Protein AF-A0A521RZY4-F1 (afdb_monomer_lite)

Secondary structure (DSSP, 8-state):
--EEEE--TTS-HHHHHHHHHHHHHTT---EEEE-----------

pLDDT: mean 81.89, std 10.32, range [58.22, 94.0]

Foldseek 3Di:
DEEEAEDEPVDDPVNVVVVVVVCVVVVNPHYHYDYDPDPPPPPPD

Structure (mmCIF, N/CA/C/O backbone):
data_AF-A0A521RZY4-F1
#
_entry.id   AF-A0A521RZY4-F1
#
loop_
_atom_site.group_PDB
_atom_site.id
_atom_site.type_symbol
_atom_site.label_atom_id
_atom_site.label_alt_id
_atom_site.label_comp_id
_atom_site.label_asym_id
_atom_site.label_entity_id
_atom_site.label_seq_id
_atom_site.pdbx_PDB_ins_code
_atom_site.Cartn_x
_atom_site.Cartn_y
_atom_site.Cartn_z
_atom_site.occupancy
_atom_site.B_iso_or_equiv
_atom_site.auth_seq_id
_atom_site.auth_comp_id
_atom_site.auth_asym_id
_atom_site.auth_atom_id
_atom_site.pdbx_PDB_model_num
ATOM 1 N N . VAL A 1 1 ? -4.938 -6.307 15.316 1.00 71.06 1 VAL A N 1
ATOM 2 C CA . VAL A 1 1 ? -4.426 -7.188 14.242 1.00 71.06 1 VAL A CA 1
ATOM 3 C C . VAL A 1 1 ? -3.333 -6.428 13.519 1.00 71.06 1 VAL A C 1
ATOM 5 O O . VAL A 1 1 ? -3.554 -5.263 13.214 1.00 71.06 1 VAL A O 1
ATOM 8 N N . SER A 1 2 ? -2.165 -7.035 13.325 1.00 74.88 2 SER A N 1
ATOM 9 C CA . SER A 1 2 ? -1.045 -6.416 12.608 1.00 74.88 2 SER A CA 1
ATOM 10 C C . SER A 1 2 ? -0.853 -7.175 11.303 1.00 74.88 2 SER A C 1
ATOM 12 O O . SER A 1 2 ? -0.612 -8.380 11.344 1.00 74.88 2 SER A O 1
ATOM 14 N N . ILE A 1 3 ? -1.010 -6.494 10.166 1.00 84.19 3 ILE A N 1
ATOM 15 C CA . ILE A 1 3 ? -0.804 -7.089 8.842 1.00 84.19 3 ILE A CA 1
ATOM 16 C C . ILE A 1 3 ? 0.537 -6.623 8.290 1.00 84.19 3 ILE A C 1
ATOM 18 O O . ILE A 1 3 ? 0.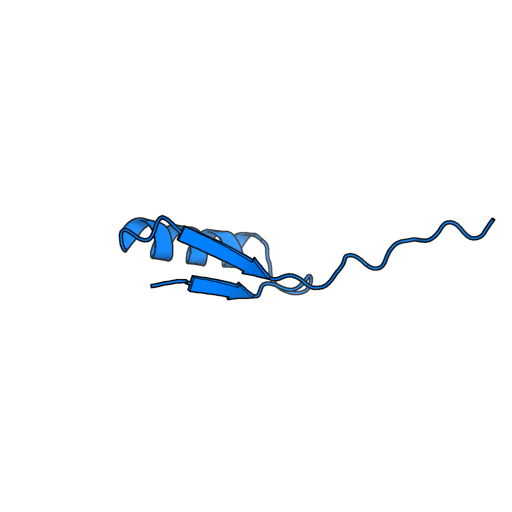882 -5.443 8.379 1.00 84.19 3 ILE A O 1
ATOM 22 N N . TYR A 1 4 ? 1.269 -7.567 7.702 1.00 85.81 4 TYR A N 1
ATOM 23 C CA . TYR A 1 4 ? 2.517 -7.304 7.008 1.00 85.81 4 TYR A CA 1
ATOM 24 C C . TYR A 1 4 ? 2.393 -7.725 5.547 1.00 85.81 4 TYR A C 1
ATOM 26 O O . TYR A 1 4 ? 2.082 -8.879 5.260 1.00 85.81 4 TYR A O 1
ATOM 34 N N . LEU A 1 5 ? 2.640 -6.792 4.630 1.00 85.38 5 LEU A N 1
ATOM 35 C CA . LEU A 1 5 ? 2.707 -7.066 3.201 1.00 85.38 5 LEU A CA 1
ATOM 36 C C . LEU A 1 5 ? 4.164 -7.310 2.816 1.00 85.38 5 LEU A C 1
ATOM 38 O O . LEU A 1 5 ? 4.969 -6.378 2.822 1.00 85.38 5 LEU A O 1
ATOM 42 N N . ARG A 1 6 ? 4.508 -8.561 2.494 1.00 83.06 6 ARG A N 1
ATOM 43 C CA . ARG A 1 6 ? 5.809 -8.883 1.904 1.00 83.06 6 ARG A CA 1
ATOM 44 C C . ARG A 1 6 ? 5.738 -8.645 0.400 1.00 83.06 6 ARG A C 1
ATOM 46 O O . ARG A 1 6 ? 4.962 -9.308 -0.281 1.00 83.06 6 ARG A O 1
ATOM 53 N N . ALA A 1 7 ? 6.541 -7.715 -0.098 1.00 83.94 7 ALA A N 1
ATOM 54 C CA . ALA A 1 7 ? 6.677 -7.446 -1.523 1.00 83.94 7 ALA A CA 1
ATOM 55 C C . ALA A 1 7 ? 8.166 -7.381 -1.865 1.00 83.94 7 ALA A C 1
ATOM 57 O O . ALA A 1 7 ? 8.913 -6.627 -1.245 1.00 83.94 7 ALA A O 1
ATOM 58 N N . ASP A 1 8 ? 8.588 -8.194 -2.824 1.00 79.50 8 ASP A N 1
ATOM 59 C CA . ASP A 1 8 ? 9.954 -8.188 -3.346 1.00 79.50 8 ASP A CA 1
ATOM 60 C C . ASP A 1 8 ? 10.001 -7.472 -4.707 1.00 79.50 8 ASP A C 1
ATOM 62 O O . ASP A 1 8 ? 8.962 -7.186 -5.303 1.00 79.50 8 ASP A O 1
ATOM 66 N N . ARG A 1 9 ? 11.199 -7.171 -5.208 1.00 77.12 9 ARG A N 1
ATOM 67 C CA . ARG A 1 9 ? 11.475 -6.463 -6.465 1.00 77.12 9 ARG A CA 1
ATOM 68 C C . ARG A 1 9 ? 10.839 -7.111 -7.690 1.00 77.12 9 ARG A C 1
ATOM 70 O O . ARG A 1 9 ? 10.519 -6.407 -8.641 1.00 77.12 9 ARG A O 1
ATOM 77 N N . GLU A 1 10 ? 10.667 -8.429 -7.676 1.00 83.94 10 GLU A N 1
ATOM 78 C CA . GLU A 1 10 ? 10.029 -9.168 -8.770 1.00 83.94 10 GLU A CA 1
ATOM 79 C C . GLU A 1 10 ? 8.511 -8.942 -8.828 1.00 83.94 10 GLU A C 1
ATOM 81 O O . GLU A 1 10 ? 7.876 -9.217 -9.845 1.00 83.94 10 GLU A O 1
ATOM 86 N N . VAL A 1 11 ? 7.912 -8.422 -7.750 1.00 88.00 11 VAL A N 1
ATOM 87 C CA . VAL A 1 11 ? 6.472 -8.187 -7.667 1.00 88.00 11 VAL A CA 1
ATOM 88 C C . VAL A 1 11 ? 6.125 -6.862 -8.352 1.00 88.00 11 VAL A C 1
ATOM 90 O O . VAL A 1 11 ? 6.597 -5.802 -7.928 1.00 88.00 11 VAL A O 1
ATOM 93 N N . PRO A 1 12 ? 5.246 -6.866 -9.372 1.00 89.75 12 PRO A N 1
ATOM 94 C CA . PRO A 1 12 ? 4.823 -5.639 -10.029 1.00 89.75 12 PRO A CA 1
ATOM 95 C C . PRO A 1 12 ? 4.144 -4.676 -9.055 1.00 89.75 12 PRO A C 1
ATOM 97 O O . PRO A 1 12 ? 3.275 -5.059 -8.268 1.00 89.75 12 PRO A O 1
ATOM 100 N N . TYR A 1 13 ? 4.466 -3.389 -9.182 1.00 86.62 13 TYR A N 1
ATOM 101 C CA . TYR A 1 13 ? 3.880 -2.332 -8.356 1.00 86.62 13 TYR A CA 1
ATOM 102 C C . TYR A 1 13 ? 2.341 -2.358 -8.353 1.00 86.62 13 TYR A C 1
ATOM 104 O O . TYR A 1 13 ? 1.718 -2.235 -7.300 1.00 86.62 13 TYR A O 1
ATOM 112 N N . GLY A 1 14 ? 1.719 -2.586 -9.516 1.00 91.06 14 GLY A N 1
ATOM 113 C CA . GLY A 1 14 ? 0.259 -2.662 -9.635 1.00 91.06 14 GLY A CA 1
ATOM 114 C C . GLY A 1 14 ? -0.362 -3.754 -8.759 1.00 91.06 14 GLY A C 1
ATOM 115 O O . GLY A 1 14 ? -1.394 -3.521 -8.134 1.00 91.06 14 GLY A O 1
ATOM 116 N N . THR A 1 15 ? 0.298 -4.907 -8.636 1.00 91.50 15 THR A N 1
ATOM 117 C CA . THR A 1 15 ? -0.135 -6.001 -7.758 1.00 91.50 15 THR A CA 1
ATOM 118 C C . THR A 1 15 ? -0.088 -5.581 -6.290 1.00 91.50 15 THR A C 1
ATOM 120 O O . THR A 1 15 ? -1.038 -5.823 -5.549 1.00 91.50 15 THR A O 1
ATOM 123 N N . VAL A 1 16 ? 0.976 -4.887 -5.873 1.00 90.25 16 VAL A N 1
ATOM 124 C CA . VAL A 1 16 ? 1.097 -4.359 -4.505 1.00 90.25 16 VAL A CA 1
ATOM 125 C C . VAL A 1 16 ? -0.048 -3.387 -4.208 1.00 90.25 16 VAL A C 1
ATOM 127 O O . VAL A 1 16 ? -0.720 -3.520 -3.189 1.00 90.25 16 VAL A O 1
ATOM 130 N N . VAL A 1 17 ? -0.333 -2.451 -5.118 1.00 91.31 17 VAL A N 1
ATOM 131 C CA . VAL A 1 17 ? -1.398 -1.449 -4.939 1.00 91.31 17 VAL A CA 1
ATOM 132 C C . VAL A 1 17 ? -2.791 -2.079 -4.867 1.00 91.31 17 VAL A C 1
ATOM 134 O O . VAL A 1 17 ? -3.605 -1.647 -4.052 1.00 91.31 17 VAL A O 1
ATOM 137 N N . GLN A 1 18 ? -3.071 -3.119 -5.655 1.00 94.00 18 GLN A N 1
ATOM 138 C CA . GLN A 1 18 ? -4.347 -3.844 -5.584 1.00 94.00 18 GLN A CA 1
ATOM 139 C C . GLN A 1 18 ? -4.569 -4.479 -4.206 1.00 94.00 18 GLN A C 1
ATOM 141 O O . GLN A 1 18 ? -5.655 -4.374 -3.636 1.00 94.00 18 GLN A O 1
ATOM 146 N N . VAL A 1 19 ? -3.528 -5.091 -3.638 1.00 91.62 19 VAL A N 1
ATOM 147 C CA . VAL A 1 19 ? -3.597 -5.676 -2.293 1.00 91.62 19 VAL A CA 1
ATOM 148 C C . VAL A 1 19 ? -3.772 -4.584 -1.234 1.00 91.62 19 VAL A C 1
ATOM 150 O O . VAL A 1 19 ? -4.588 -4.736 -0.326 1.00 91.62 19 VAL A O 1
ATOM 153 N N . MET A 1 20 ? -3.080 -3.449 -1.376 1.00 89.50 20 MET A N 1
ATOM 154 C CA . MET A 1 20 ? -3.258 -2.287 -0.494 1.00 89.50 20 MET A CA 1
ATOM 155 C C . MET A 1 20 ? -4.698 -1.749 -0.510 1.00 89.50 20 MET A C 1
ATOM 157 O O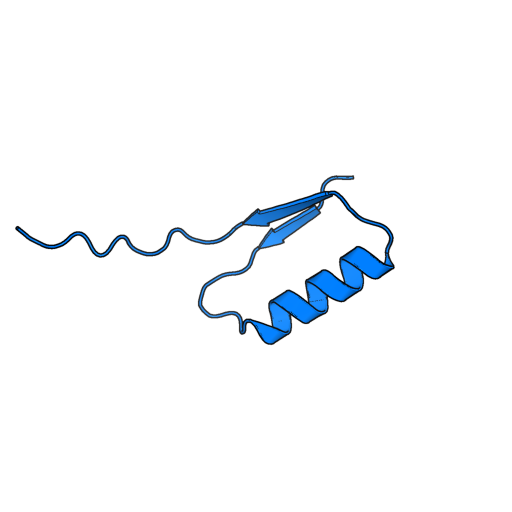 . MET A 1 20 ? -5.212 -1.372 0.542 1.00 89.50 20 MET A O 1
ATOM 161 N N . ASP A 1 21 ? -5.354 -1.709 -1.676 1.00 93.38 21 ASP A N 1
ATOM 162 C CA . ASP A 1 21 ? -6.750 -1.263 -1.811 1.00 93.38 21 ASP A CA 1
ATOM 163 C C . ASP A 1 21 ? 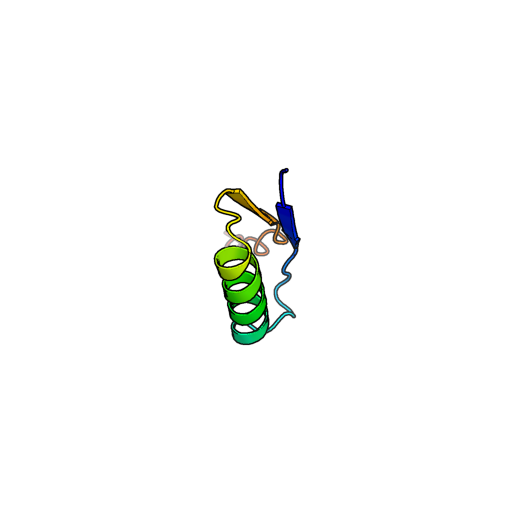-7.716 -2.201 -1.072 1.00 93.38 21 ASP A C 1
ATOM 165 O O . ASP A 1 21 ? -8.559 -1.751 -0.297 1.00 93.38 21 ASP A O 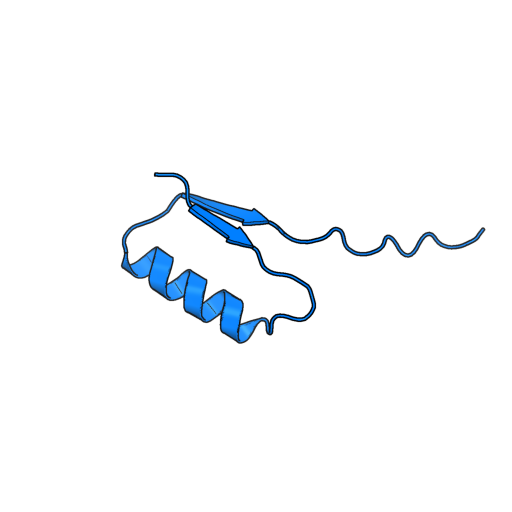1
ATOM 169 N N . LEU A 1 22 ? -7.537 -3.516 -1.230 1.00 92.75 22 LEU A N 1
ATOM 170 C CA . LEU A 1 22 ? -8.304 -4.537 -0.508 1.00 92.75 22 LEU A CA 1
ATOM 171 C C . LEU A 1 22 ? -8.178 -4.396 1.014 1.00 92.75 22 LEU A C 1
ATOM 173 O O . LEU A 1 22 ? -9.182 -4.433 1.725 1.00 92.75 22 LEU A O 1
ATOM 177 N N . ILE A 1 23 ? -6.958 -4.188 1.513 1.00 90.38 23 ILE A N 1
ATOM 178 C CA . ILE A 1 23 ? -6.688 -4.025 2.949 1.00 90.38 23 ILE A CA 1
ATOM 179 C C . ILE A 1 23 ? -7.364 -2.759 3.493 1.00 90.38 23 ILE A C 1
ATOM 181 O O . ILE A 1 23 ? -7.992 -2.802 4.552 1.00 90.38 23 ILE A O 1
ATOM 185 N N . LYS A 1 24 ? -7.312 -1.648 2.746 1.00 88.69 24 LYS A N 1
ATOM 186 C CA . LYS A 1 24 ? -8.002 -0.404 3.119 1.00 88.69 24 LYS A CA 1
ATOM 187 C C . LYS A 1 24 ? -9.520 -0.572 3.154 1.00 88.69 24 LYS A C 1
ATOM 189 O O . LYS A 1 24 ? -10.155 -0.134 4.108 1.00 88.69 24 LYS A O 1
ATOM 194 N N . ARG A 1 25 ? -10.112 -1.241 2.158 1.00 93.12 25 ARG A N 1
ATOM 195 C CA . ARG A 1 25 ? -11.562 -1.527 2.124 1.00 93.12 25 ARG A CA 1
ATOM 196 C C . ARG A 1 25 ? -12.019 -2.409 3.284 1.00 93.12 25 ARG A C 1
ATOM 198 O O . ARG A 1 25 ? -13.164 -2.298 3.709 1.00 93.12 25 ARG A O 1
ATOM 205 N N . ALA A 1 26 ? -11.129 -3.248 3.809 1.00 92.19 26 ALA A N 1
ATOM 206 C CA . ALA A 1 26 ? -11.378 -4.058 4.996 1.00 92.19 26 ALA A CA 1
ATOM 207 C C . ALA A 1 26 ? -11.288 -3.266 6.322 1.00 92.19 26 ALA A C 1
ATOM 209 O O . ALA A 1 26 ? -11.475 -3.854 7.385 1.00 92.19 26 ALA A O 1
ATOM 210 N N . GLY A 1 27 ? -11.007 -1.955 6.282 1.00 92.00 27 GLY A N 1
ATOM 211 C CA . GLY A 1 27 ? -10.907 -1.098 7.470 1.00 92.00 27 GLY A CA 1
ATOM 212 C C . GLY A 1 27 ? -9.614 -1.296 8.265 1.00 92.00 27 GLY A C 1
ATOM 213 O O . GLY A 1 27 ? -9.595 -1.102 9.480 1.00 92.00 27 GLY A O 1
ATOM 214 N N . ILE A 1 28 ? -8.543 -1.749 7.607 1.00 87.94 28 ILE A N 1
ATOM 215 C CA . ILE A 1 28 ? -7.263 -2.039 8.255 1.00 87.94 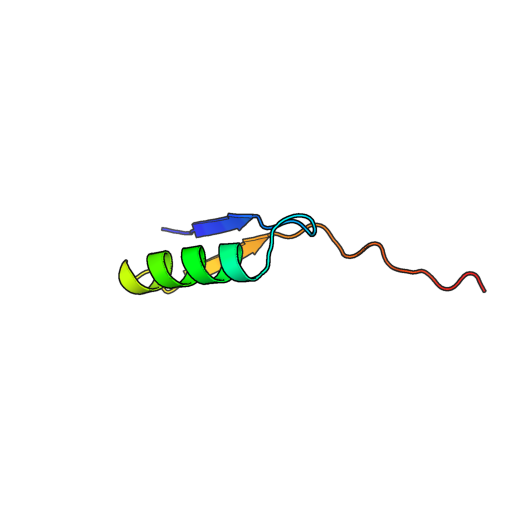28 ILE A CA 1
ATOM 216 C C . ILE A 1 28 ? -6.282 -0.904 7.970 1.00 87.94 28 ILE A C 1
ATOM 218 O O . ILE A 1 28 ? -5.677 -0.830 6.902 1.00 87.94 28 ILE A O 1
ATOM 222 N N . ASP A 1 29 ? -6.086 -0.050 8.973 1.00 79.06 29 ASP A N 1
ATOM 223 C CA . ASP A 1 29 ? -5.250 1.152 8.844 1.00 79.06 29 ASP A CA 1
ATOM 224 C C . ASP A 1 29 ? -3.769 0.904 9.166 1.00 79.06 29 ASP A C 1
ATOM 226 O O . ASP A 1 29 ? -2.891 1.671 8.769 1.00 79.06 29 ASP A O 1
ATOM 230 N N . LYS A 1 30 ? -3.467 -0.169 9.910 1.00 79.81 30 LYS A N 1
ATOM 231 C CA . LYS A 1 30 ? -2.104 -0.508 10.340 1.00 79.81 30 LYS A CA 1
ATOM 232 C C . LYS A 1 30 ? -1.523 -1.615 9.471 1.00 79.81 30 LYS A C 1
ATOM 234 O O . LYS A 1 30 ? -1.796 -2.796 9.693 1.00 79.81 30 LYS A O 1
ATOM 239 N N . LEU A 1 31 ? -0.675 -1.212 8.531 1.00 84.19 31 LEU A N 1
ATOM 240 C CA . LEU A 1 31 ? 0.076 -2.103 7.659 1.00 84.19 31 LEU A CA 1
ATOM 241 C C . LEU A 1 31 ? 1.581 -1.849 7.778 1.00 84.19 31 LEU A C 1
ATOM 243 O O . LEU A 1 31 ? 2.038 -0.720 7.606 1.00 84.19 31 LEU A O 1
ATOM 247 N N . GLY A 1 32 ? 2.351 -2.911 8.007 1.00 85.56 32 GLY A N 1
ATOM 248 C CA . GLY A 1 32 ? 3.793 -2.911 7.772 1.00 85.56 32 GLY A CA 1
ATOM 249 C C . GLY A 1 32 ? 4.111 -3.447 6.377 1.00 85.56 32 GLY A C 1
ATOM 250 O O . GLY A 1 32 ? 3.540 -4.449 5.960 1.00 85.56 32 GLY A O 1
ATOM 251 N N . ILE A 1 33 ? 5.033 -2.821 5.652 1.00 86.81 33 ILE A N 1
ATOM 252 C CA . ILE A 1 33 ? 5.559 -3.378 4.399 1.00 86.81 33 ILE A CA 1
ATOM 253 C C . ILE A 1 33 ? 6.935 -3.968 4.696 1.00 86.81 33 ILE A C 1
ATOM 255 O O . ILE A 1 33 ? 7.758 -3.329 5.350 1.00 86.81 33 ILE A O 1
ATOM 259 N N . VAL A 1 34 ? 7.168 -5.195 4.238 1.00 86.38 34 VAL A N 1
ATOM 260 C CA . VAL A 1 34 ? 8.449 -5.890 4.368 1.00 86.38 34 VAL A CA 1
ATOM 261 C C . VAL A 1 34 ? 8.990 -6.121 2.967 1.00 86.38 34 VAL A C 1
ATOM 263 O O . VAL A 1 34 ? 8.379 -6.838 2.177 1.00 86.38 34 VAL A O 1
ATOM 266 N N . THR A 1 35 ? 10.130 -5.516 2.665 1.00 83.25 35 THR A N 1
ATOM 267 C CA . THR A 1 35 ? 10.821 -5.685 1.385 1.00 83.25 35 THR A CA 1
ATOM 268 C C . THR A 1 35 ? 12.231 -6.189 1.627 1.00 83.25 35 THR A C 1
ATOM 270 O O . THR A 1 35 ? 12.808 -5.955 2.694 1.00 83.25 35 THR A O 1
ATOM 273 N N . GLU A 1 36 ? 12.813 -6.846 0.629 1.00 79.81 36 GLU A N 1
ATOM 274 C CA . GLU A 1 36 ? 14.252 -7.079 0.641 1.00 79.81 36 GLU A CA 1
ATOM 275 C C . GLU A 1 36 ? 14.996 -5.736 0.535 1.00 79.81 36 GLU A C 1
ATOM 277 O O . GLU A 1 36 ? 14.504 -4.798 -0.112 1.00 79.81 36 GLU A O 1
ATOM 282 N N . PRO A 1 37 ? 16.152 -5.580 1.205 1.00 72.00 37 PRO A N 1
ATOM 283 C CA . PRO A 1 37 ? 16.951 -4.375 1.073 1.00 72.00 37 PRO A CA 1
ATOM 284 C C . PRO A 1 37 ? 17.332 -4.190 -0.391 1.00 72.00 37 PRO A C 1
ATOM 286 O O . PRO A 1 37 ? 17.764 -5.129 -1.064 1.00 72.00 37 PRO A O 1
ATOM 289 N N . LEU A 1 38 ? 17.207 -2.957 -0.889 1.00 67.62 38 LEU A N 1
ATOM 290 C CA . LEU A 1 38 ? 17.787 -2.640 -2.181 1.00 67.62 38 LEU A CA 1
ATOM 291 C C . LEU A 1 38 ? 19.281 -2.964 -2.064 1.00 67.62 38 LEU A C 1
ATOM 293 O O . LEU A 1 38 ? 19.927 -2.347 -1.219 1.00 67.62 38 LEU A O 1
ATOM 297 N N . GLN A 1 39 ? 19.802 -3.946 -2.823 1.00 65.31 39 GLN A N 1
ATOM 298 C CA . GLN A 1 39 ? 21.248 -4.180 -2.928 1.00 65.31 39 GLN A CA 1
ATOM 299 C C . GLN A 1 39 ? 21.901 -2.807 -3.032 1.00 65.31 39 GLN A C 1
ATOM 301 O O . GLN A 1 39 ? 21.651 -2.073 -3.990 1.00 65.31 39 GLN A O 1
ATOM 306 N N . LYS A 1 40 ? 22.598 -2.422 -1.962 1.00 58.22 40 LYS A N 1
ATOM 307 C CA . LYS A 1 40 ? 23.263 -1.135 -1.862 1.00 58.22 40 LYS A CA 1
ATOM 308 C C . LYS A 1 40 ? 24.308 -1.196 -2.956 1.00 58.22 40 LYS A C 1
ATOM 310 O O . LYS A 1 40 ? 25.270 -1.950 -2.814 1.00 58.22 40 LYS A O 1
ATOM 315 N N . ASP A 1 41 ? 24.081 -0.467 -4.040 1.00 60.50 41 ASP A N 1
ATOM 316 C CA . ASP A 1 41 ? 25.109 -0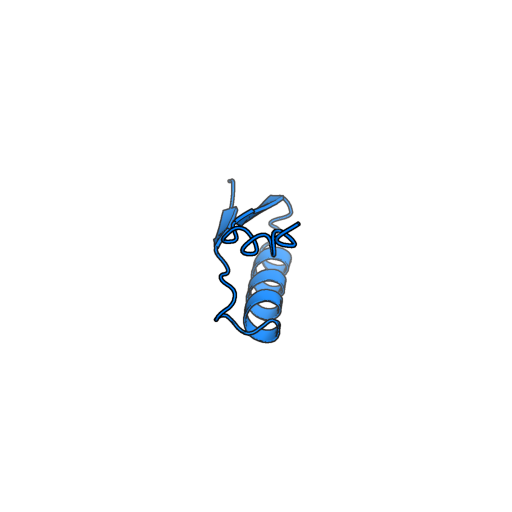.182 -5.025 1.00 60.50 41 ASP A CA 1
ATOM 317 C C . ASP A 1 41 ? 26.176 0.600 -4.254 1.00 60.50 41 ASP A C 1
ATOM 319 O O . ASP A 1 41 ? 26.062 1.802 -4.014 1.00 60.50 41 ASP A O 1
ATOM 323 N N . SER A 1 42 ? 27.096 -0.140 -3.640 1.00 61.22 42 SER A N 1
ATOM 324 C CA . SER A 1 42 ? 28.221 0.419 -2.918 1.00 61.22 42 SER A CA 1
ATOM 325 C C . SER A 1 42 ? 29.143 0.873 -4.031 1.00 61.22 42 SER A C 1
ATOM 327 O O . SER A 1 42 ? 29.671 0.007 -4.735 1.00 61.22 42 SER A O 1
ATOM 329 N N . PRO A 1 43 ? 29.300 2.190 -4.264 1.00 64.38 43 PRO A N 1
ATOM 330 C CA . PRO A 1 43 ? 30.223 2.638 -5.280 1.00 64.38 43 PRO A CA 1
ATOM 331 C C . PRO A 1 43 ? 31.583 2.126 -4.831 1.00 64.38 43 PRO A C 1
ATOM 333 O O . PRO A 1 43 ? 32.073 2.496 -3.767 1.00 64.38 43 PRO A O 1
ATOM 336 N N . SER A 1 44 ? 32.139 1.207 -5.611 1.00 64.88 44 SER A N 1
ATOM 337 C CA . SER A 1 44 ? 33.509 0.755 -5.436 1.00 64.88 44 SER A CA 1
ATOM 338 C C . SER A 1 44 ? 34.401 1.981 -5.637 1.00 64.88 44 SER A C 1
ATOM 340 O O . SER A 1 44 ? 34.619 2.411 -6.769 1.00 64.88 44 SER A O 1
ATOM 342 N N . ARG A 1 45 ? 34.828 2.596 -4.536 1.00 62.97 45 ARG A N 1
ATOM 343 C CA . ARG A 1 45 ? 35.921 3.563 -4.458 1.00 62.97 45 ARG A CA 1
ATOM 344 C C . ARG A 1 45 ? 36.710 3.294 -3.194 1.00 62.97 45 ARG A C 1
ATOM 346 O O . ARG A 1 45 ? 36.065 3.170 -2.131 1.00 62.97 45 ARG A O 1
#

Sequence (45 aa):
VSIYLRADREVPYGTVVQVMDLIKRAGIDKLGIVTEPLQKDSPSR

Radius of gyration: 14.07 Å; chains: 1; bounding box: 48×13×24 Å